Protein AF-A0A960XWM7-F1 (afdb_monomer_lite)

pLDDT: mean 87.18, std 11.31, range [31.59, 96.5]

Structure (mmCIF, N/CA/C/O backbone):
data_AF-A0A960XWM7-F1
#
_entry.id   AF-A0A960XWM7-F1
#
loop_
_atom_site.group_PDB
_atom_site.id
_atom_site.type_symbol
_atom_site.label_atom_id
_atom_site.label_alt_id
_atom_site.label_comp_id
_atom_site.label_asym_id
_atom_site.label_entity_id
_atom_site.label_seq_id
_atom_site.pdbx_PDB_ins_code
_atom_site.Cartn_x
_atom_site.Cartn_y
_atom_site.Cartn_z
_atom_site.occupancy
_atom_site.B_iso_or_equiv
_atom_site.auth_seq_id
_atom_site.auth_comp_id
_atom_site.auth_asym_id
_atom_site.auth_atom_id
_atom_site.pdbx_PDB_model_num
ATOM 1 N N . MET A 1 1 ? -19.809 30.913 70.672 1.00 42.91 1 MET A N 1
ATOM 2 C CA . MET A 1 1 ? -20.253 31.095 69.270 1.00 42.91 1 MET A CA 1
ATOM 3 C C . MET A 1 1 ? -21.473 30.212 69.044 1.00 42.91 1 MET A C 1
ATOM 5 O O . MET A 1 1 ? -21.377 29.010 69.241 1.00 42.91 1 MET A O 1
ATOM 9 N N . ASN A 1 2 ? -22.633 30.807 68.748 1.00 41.78 2 ASN A N 1
ATOM 10 C CA . ASN A 1 2 ? -23.910 30.093 68.628 1.00 41.78 2 ASN A CA 1
ATOM 11 C C . ASN A 1 2 ? -23.968 29.273 67.329 1.00 41.78 2 ASN A C 1
ATOM 13 O O . ASN A 1 2 ? -24.230 29.817 66.258 1.00 41.78 2 ASN A O 1
ATOM 17 N N . PHE A 1 3 ? -23.765 27.957 67.429 1.00 58.12 3 PHE A N 1
ATOM 18 C CA . PHE A 1 3 ? -23.853 27.015 66.304 1.00 58.12 3 PHE A CA 1
ATOM 19 C C . PHE A 1 3 ? -25.291 26.797 65.788 1.00 58.12 3 PHE A C 1
ATOM 21 O O . PHE A 1 3 ? -25.481 26.253 64.704 1.00 58.12 3 PHE A O 1
ATOM 28 N N . SER A 1 4 ? -26.312 27.273 66.510 1.00 58.97 4 SER A N 1
ATOM 29 C CA . SER A 1 4 ? -27.731 27.093 66.168 1.00 58.97 4 SER A CA 1
ATOM 30 C C . SER A 1 4 ? -28.210 27.922 64.965 1.00 58.97 4 SER A C 1
ATOM 32 O O . SER A 1 4 ? -29.167 27.527 64.303 1.00 58.97 4 SER A O 1
ATOM 34 N N . ASN A 1 5 ? -27.526 29.022 64.619 1.00 55.28 5 ASN A N 1
ATOM 35 C CA . ASN A 1 5 ? -27.867 29.856 63.454 1.00 55.28 5 ASN A CA 1
ATOM 36 C C . ASN A 1 5 ? -27.024 29.554 62.202 1.00 55.28 5 ASN A C 1
ATOM 38 O O . ASN A 1 5 ? -27.318 30.081 61.128 1.00 55.28 5 ASN A O 1
ATOM 42 N N . LEU A 1 6 ? -26.011 28.684 62.302 1.00 58.62 6 LEU A N 1
ATOM 43 C CA . LEU A 1 6 ? -25.119 28.364 61.180 1.00 58.62 6 LEU A CA 1
ATOM 44 C C . LEU A 1 6 ? -25.862 27.639 60.040 1.00 58.62 6 LEU A C 1
ATOM 46 O O . LEU A 1 6 ? -25.663 27.964 58.875 1.00 58.62 6 LEU A O 1
ATOM 50 N N . GLY A 1 7 ? -26.788 26.726 60.359 1.00 59.47 7 GLY A N 1
ATOM 51 C CA . GLY A 1 7 ? -27.566 25.966 59.362 1.00 59.47 7 GLY A CA 1
ATOM 52 C C . GLY A 1 7 ? -28.694 26.748 58.663 1.00 59.47 7 GLY A C 1
ATOM 53 O O . GLY A 1 7 ? -29.252 26.288 57.661 1.00 59.47 7 GLY A O 1
ATOM 54 N N . ARG A 1 8 ? -29.041 27.942 59.167 1.00 63.56 8 ARG A N 1
ATOM 55 C CA . ARG A 1 8 ? -30.065 28.829 58.578 1.00 63.56 8 ARG A CA 1
ATOM 56 C C . ARG A 1 8 ? -29.493 29.856 57.599 1.00 63.56 8 ARG A C 1
ATOM 58 O O . ARG A 1 8 ? -30.259 30.436 56.837 1.00 63.56 8 ARG A O 1
ATOM 65 N N . SER A 1 9 ? -28.177 30.061 57.593 1.00 78.94 9 SER A N 1
ATOM 66 C CA . SER A 1 9 ? -27.522 31.032 56.717 1.00 78.94 9 SER A CA 1
ATOM 67 C C . SER A 1 9 ? -27.374 30.490 55.292 1.00 78.94 9 SER A C 1
ATOM 69 O O . SER A 1 9 ? -26.756 29.447 55.070 1.00 78.94 9 SER A O 1
ATOM 71 N N . THR A 1 10 ? -27.904 31.221 54.309 1.00 84.00 10 THR A N 1
ATOM 72 C CA . THR A 1 10 ? -27.789 30.911 52.872 1.00 84.00 10 THR A CA 1
ATOM 73 C C . THR A 1 10 ? -26.331 30.725 52.435 1.00 84.00 10 THR A C 1
ATOM 75 O O . THR A 1 10 ? -26.041 29.852 51.620 1.00 84.00 10 THR A O 1
ATOM 78 N N . MET A 1 11 ? -25.398 31.469 53.042 1.00 86.44 11 MET A N 1
ATOM 79 C CA . MET A 1 11 ? -23.963 31.386 52.747 1.00 86.44 11 MET A CA 1
ATOM 80 C C . MET A 1 11 ? -23.371 30.009 53.086 1.00 86.44 11 MET A C 1
ATOM 82 O O . MET A 1 11 ? -22.602 29.446 52.310 1.00 86.44 11 MET A O 1
ATOM 86 N N . VAL A 1 12 ? -23.768 29.429 54.224 1.00 88.31 12 VAL A N 1
ATOM 87 C CA . VAL A 1 12 ? -23.289 28.108 54.664 1.00 88.31 12 VAL A CA 1
ATOM 88 C C . VAL A 1 12 ? -23.823 27.006 53.747 1.00 88.31 12 VAL A C 1
ATOM 90 O O . VAL A 1 12 ? -23.094 26.071 53.419 1.00 88.31 12 VAL A O 1
ATOM 93 N N . ARG A 1 13 ? -25.067 27.135 53.263 1.00 85.69 13 ARG A N 1
ATOM 94 C CA . ARG A 1 13 ? -25.632 26.201 52.274 1.00 85.69 13 ARG A CA 1
ATOM 95 C C . ARG A 1 13 ? -24.868 26.237 50.952 1.00 85.69 13 ARG A C 1
ATOM 97 O O . ARG A 1 13 ? -24.530 25.175 50.444 1.00 85.69 13 ARG A O 1
ATOM 104 N N . ILE A 1 14 ? -24.548 27.427 50.434 1.00 90.62 14 ILE A N 1
ATOM 105 C CA . ILE A 1 14 ? -23.762 27.579 49.196 1.00 90.62 14 ILE A CA 1
ATOM 106 C C . ILE A 1 14 ? -22.372 26.948 49.355 1.00 90.62 14 ILE A C 1
ATOM 108 O O . ILE A 1 14 ? -21.955 26.182 48.490 1.00 90.62 14 ILE A O 1
ATOM 112 N N . LEU A 1 15 ? -21.688 27.196 50.478 1.00 92.75 15 LEU A N 1
ATOM 113 C CA . LEU A 1 15 ? -20.384 26.583 50.763 1.00 92.75 15 LEU A CA 1
ATOM 114 C C . LEU A 1 15 ? -20.459 25.056 50.860 1.00 92.75 15 LEU A C 1
ATOM 116 O O . LEU A 1 15 ? -19.590 24.366 50.337 1.00 92.75 15 LEU A O 1
ATOM 120 N N . THR A 1 16 ? -21.510 24.524 51.486 1.00 92.69 16 THR A N 1
ATOM 121 C CA . THR A 1 16 ? -21.700 23.073 51.621 1.00 92.69 16 THR A CA 1
ATOM 122 C C . THR A 1 16 ? -21.953 22.429 50.259 1.00 92.69 16 THR A C 1
ATOM 124 O O . THR A 1 16 ? -21.369 21.395 49.953 1.00 92.69 16 THR A O 1
ATOM 127 N N . ILE A 1 17 ? -22.767 23.060 49.405 1.00 93.56 17 ILE A N 1
ATOM 128 C CA . ILE A 1 17 ? -22.999 22.600 48.030 1.00 93.56 17 ILE A CA 1
ATOM 129 C C . ILE A 1 17 ? -21.698 22.650 47.220 1.00 93.56 17 ILE A C 1
ATOM 131 O O . ILE A 1 17 ? -21.358 21.667 46.571 1.00 93.56 17 ILE A O 1
ATOM 135 N N . GLY A 1 18 ? -20.940 23.749 47.294 1.00 94.88 18 GLY A N 1
ATOM 136 C CA . GLY A 1 18 ? -19.647 23.869 46.614 1.00 94.88 18 GLY A CA 1
ATOM 137 C C . GLY A 1 18 ? -18.651 22.794 47.055 1.00 94.88 18 GLY A C 1
ATOM 138 O O . GLY A 1 18 ? -18.013 22.160 46.217 1.00 94.88 18 GLY A O 1
ATOM 139 N N . PHE A 1 19 ? -18.575 22.521 48.359 1.00 95.75 19 PHE A N 1
ATOM 140 C CA . PHE A 1 19 ? -17.751 21.442 48.901 1.00 95.75 19 PHE A CA 1
ATOM 141 C C . PHE A 1 19 ? -18.197 20.061 48.400 1.00 95.75 19 PHE A C 1
ATOM 143 O O . PHE A 1 19 ? -17.358 19.261 47.995 1.00 95.75 19 PHE A O 1
ATOM 150 N N . LEU A 1 20 ? -19.506 19.790 48.363 1.00 95.94 20 LEU A N 1
ATOM 151 C CA . LEU A 1 20 ? -20.038 18.536 47.822 1.00 95.94 20 LEU A CA 1
ATOM 152 C C . LEU A 1 20 ? -19.734 18.378 46.327 1.00 95.94 20 LEU A C 1
ATOM 154 O O . LEU A 1 20 ? -19.382 17.282 45.903 1.00 95.94 20 LEU A O 1
ATOM 158 N N . ILE A 1 21 ? -19.810 19.454 45.539 1.00 96.06 21 ILE A N 1
ATOM 159 C CA . ILE A 1 21 ? -19.439 19.435 44.115 1.00 96.06 21 ILE A CA 1
ATOM 160 C C . ILE A 1 21 ? -17.955 19.084 43.951 1.00 96.06 21 ILE A C 1
ATOM 162 O O . ILE A 1 21 ? -17.621 18.225 43.138 1.00 96.06 21 ILE A O 1
ATOM 166 N N . LEU A 1 22 ? -17.071 19.698 44.743 1.00 96.31 22 LEU A N 1
ATOM 167 C CA . LEU A 1 22 ? -15.638 19.379 44.734 1.00 96.31 22 LEU A CA 1
ATOM 168 C C . LEU A 1 22 ? -15.369 17.927 45.134 1.00 96.31 22 LEU A C 1
ATOM 170 O O . LEU A 1 22 ? -14.553 17.255 44.509 1.00 96.31 22 LEU A O 1
ATOM 174 N N . LEU A 1 23 ? -16.086 17.422 46.137 1.00 96.25 23 LEU A N 1
ATOM 175 C CA . L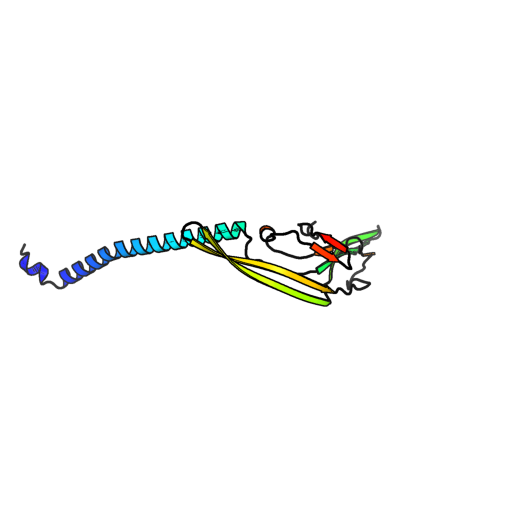EU A 1 23 ? -15.966 16.032 46.566 1.00 96.25 23 LEU A CA 1
ATOM 176 C C . LEU A 1 23 ? -16.425 15.073 45.458 1.00 96.25 23 LEU A C 1
ATOM 178 O O . LEU A 1 23 ? -15.763 14.068 45.217 1.00 96.25 23 LEU A O 1
ATOM 182 N N . LEU A 1 24 ? -17.502 15.406 44.742 1.00 96.00 24 LEU A N 1
ATOM 183 C CA . LEU A 1 24 ? -18.011 14.625 43.610 1.00 96.00 24 LEU A CA 1
ATOM 184 C C . LEU A 1 24 ? -17.134 14.710 42.351 1.00 96.00 24 LEU A C 1
ATOM 186 O O . LEU A 1 24 ? -17.186 13.800 41.527 1.00 96.00 24 LEU A O 1
ATOM 190 N N . LEU A 1 25 ? -16.299 15.740 42.198 1.00 96.38 25 LEU A N 1
ATOM 191 C CA . LEU A 1 25 ? -15.341 15.825 41.089 1.00 96.38 25 LEU A CA 1
ATOM 192 C C . LEU A 1 25 ? -14.258 14.742 41.174 1.00 96.38 25 LEU A C 1
ATOM 194 O O . LEU A 1 25 ? -13.861 14.198 40.148 1.00 96.38 25 LEU A O 1
ATOM 198 N N . ILE A 1 26 ? -13.836 14.368 42.384 1.00 96.25 26 ILE A N 1
ATOM 199 C CA . ILE A 1 26 ? -12.813 13.334 42.603 1.00 96.25 26 ILE A CA 1
ATOM 200 C C . ILE A 1 26 ? -13.196 11.990 41.945 1.00 96.25 26 ILE A C 1
ATOM 202 O O . ILE A 1 26 ? -12.434 11.511 41.102 1.00 96.25 26 ILE A O 1
ATOM 206 N N . PRO A 1 27 ? -14.349 11.357 42.255 1.00 95.88 27 PRO A N 1
ATOM 207 C CA . PRO A 1 27 ? -14.730 10.092 41.629 1.00 95.88 27 PRO A CA 1
ATOM 208 C C . PRO A 1 27 ? -14.988 10.224 40.123 1.00 95.88 27 PRO A C 1
ATOM 210 O O . PRO A 1 27 ? -14.743 9.269 39.389 1.00 95.88 27 PRO A O 1
ATOM 213 N N . VAL A 1 28 ? -15.436 11.389 39.641 1.00 96.25 28 VAL A N 1
ATOM 214 C CA . VAL A 1 28 ? -15.613 11.630 38.199 1.00 96.25 28 VAL A CA 1
ATOM 215 C C . VAL A 1 28 ? -14.273 11.571 37.468 1.00 96.25 28 VAL A C 1
ATOM 217 O O . VAL A 1 28 ? -14.181 10.910 36.434 1.00 96.25 28 VAL A O 1
ATOM 220 N N . GLU A 1 29 ? -13.230 12.196 38.014 1.00 96.50 29 GLU A N 1
ATOM 221 C CA . GLU A 1 29 ? -11.890 12.134 37.423 1.00 96.50 29 GLU A CA 1
ATOM 222 C C . GLU A 1 29 ? -11.303 10.718 37.457 1.00 96.50 29 GLU A C 1
ATOM 224 O O . GLU A 1 29 ? -10.711 10.280 36.472 1.00 96.50 29 GLU A O 1
ATOM 229 N N . PHE A 1 30 ? -11.548 9.942 38.519 1.00 96.25 30 PHE A N 1
ATOM 230 C CA . PHE A 1 30 ? -11.154 8.527 38.546 1.00 96.25 30 PHE A CA 1
ATOM 231 C C . PHE A 1 30 ? -11.817 7.708 37.432 1.00 96.25 30 PHE A C 1
ATOM 233 O O . PHE A 1 30 ? -11.150 6.916 36.762 1.00 96.25 30 PHE A O 1
ATOM 240 N N . VAL A 1 31 ? -13.118 7.906 37.199 1.00 96.44 31 VAL A N 1
ATOM 241 C CA . VAL A 1 31 ? -13.834 7.220 36.112 1.00 96.44 31 VAL A CA 1
ATOM 242 C C . VAL A 1 31 ? -13.296 7.653 34.749 1.00 96.44 31 VAL A C 1
ATOM 244 O O . VAL A 1 31 ? -13.067 6.798 33.893 1.00 96.44 31 VAL A O 1
ATOM 247 N N . ARG A 1 32 ? -13.040 8.953 34.544 1.00 95.25 32 ARG A N 1
ATOM 248 C CA . ARG A 1 32 ? -12.412 9.451 33.308 1.00 95.25 32 ARG A CA 1
ATOM 249 C C . ARG A 1 32 ? -11.043 8.812 33.080 1.00 95.25 32 ARG A C 1
ATOM 251 O O . ARG A 1 32 ? -10.794 8.335 31.977 1.00 95.25 32 ARG A O 1
ATOM 258 N N . GLY A 1 33 ? -10.204 8.740 34.113 1.00 95.69 33 GLY A N 1
ATOM 259 C CA . GLY A 1 33 ? -8.892 8.094 34.047 1.00 95.69 33 GLY A CA 1
ATOM 260 C C . GLY A 1 33 ? -8.978 6.628 33.619 1.00 95.69 33 GLY A C 1
ATOM 261 O O . GLY A 1 33 ? -8.273 6.216 32.701 1.00 95.69 33 GLY A O 1
ATOM 262 N N . LEU A 1 34 ? -9.906 5.862 34.202 1.00 94.62 34 LEU A N 1
ATOM 263 C CA . LEU A 1 34 ? -10.138 4.465 33.813 1.00 94.62 34 LEU A CA 1
ATOM 264 C C . LEU A 1 34 ? -10.614 4.325 32.362 1.00 94.62 34 LEU A C 1
ATOM 266 O O . LEU A 1 34 ? -10.213 3.388 31.672 1.00 94.62 34 LEU A O 1
ATOM 270 N N . ILE A 1 35 ? -11.472 5.230 31.886 1.00 93.81 35 ILE A N 1
ATOM 271 C CA . ILE A 1 35 ? -11.936 5.222 30.491 1.00 93.81 35 ILE A CA 1
ATOM 272 C C . ILE A 1 35 ? -10.769 5.493 29.536 1.00 93.81 35 ILE A C 1
ATOM 274 O O . ILE A 1 35 ? -10.636 4.790 28.534 1.00 93.81 35 ILE A O 1
ATOM 278 N N . ILE A 1 36 ? -9.915 6.469 29.855 1.00 94.69 36 ILE A N 1
ATOM 279 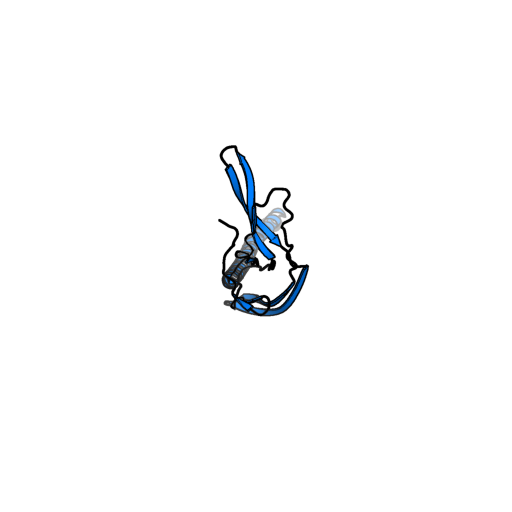C CA . ILE A 1 36 ? -8.731 6.802 29.050 1.00 94.69 36 ILE A CA 1
ATOM 280 C C . ILE A 1 36 ? -7.779 5.606 29.000 1.00 94.69 36 ILE A C 1
ATOM 282 O O . ILE A 1 36 ? -7.436 5.147 27.917 1.00 94.69 36 ILE A O 1
ATOM 286 N N . GLU A 1 37 ? -7.457 5.012 30.150 1.00 93.19 37 GLU A N 1
ATOM 287 C CA . GLU A 1 37 ? -6.583 3.837 30.217 1.00 93.19 37 GLU A CA 1
ATOM 288 C C . GLU A 1 37 ? -7.123 2.659 29.384 1.00 93.19 37 GLU A C 1
ATOM 290 O O . GLU A 1 37 ? -6.367 1.936 28.729 1.00 93.19 37 GLU A O 1
ATOM 295 N N . ARG A 1 38 ? -8.447 2.453 29.377 1.00 91.19 38 ARG A N 1
ATOM 296 C CA . ARG A 1 38 ? -9.093 1.426 28.546 1.00 91.19 38 ARG A CA 1
ATOM 297 C C . ARG A 1 38 ? -8.990 1.736 27.056 1.00 91.19 38 ARG A C 1
ATOM 299 O O . ARG A 1 38 ? -8.731 0.813 26.284 1.00 91.19 38 ARG A O 1
ATOM 306 N N . MET A 1 39 ? -9.184 2.994 26.668 1.00 90.50 39 MET A N 1
ATOM 307 C CA . MET A 1 39 ? -9.035 3.440 25.282 1.00 90.50 39 MET A CA 1
ATOM 308 C C . MET A 1 39 ? -7.592 3.242 24.802 1.00 90.50 39 MET A C 1
ATOM 310 O O . MET A 1 39 ? -7.371 2.683 23.729 1.00 90.50 39 MET A O 1
ATOM 314 N N . ASP A 1 40 ? -6.614 3.624 25.622 1.00 92.94 40 ASP A N 1
ATOM 315 C CA . ASP A 1 40 ? -5.194 3.529 25.281 1.00 92.94 40 ASP A CA 1
ATOM 316 C C . ASP A 1 40 ? -4.753 2.072 25.121 1.00 92.94 40 ASP A C 1
ATOM 318 O O . ASP A 1 40 ? -4.171 1.713 24.097 1.00 92.94 40 ASP A O 1
ATOM 322 N N . ARG A 1 41 ? -5.127 1.192 26.062 1.00 89.38 41 ARG A N 1
ATOM 323 C CA . ARG A 1 41 ? -4.843 -0.254 25.969 1.00 89.38 41 ARG A CA 1
ATOM 324 C C . ARG A 1 41 ? -5.498 -0.904 24.747 1.00 89.38 41 ARG A C 1
ATOM 326 O O . ARG A 1 41 ? -4.925 -1.824 24.156 1.00 89.38 41 ARG A O 1
ATOM 333 N N . TYR A 1 42 ? -6.702 -0.463 24.374 1.00 87.75 42 TYR A N 1
ATOM 334 C CA . TYR A 1 42 ? -7.368 -0.931 23.158 1.00 87.75 42 TYR A CA 1
ATOM 335 C C . TYR A 1 42 ? -6.590 -0.502 21.908 1.00 87.75 42 TYR A C 1
ATOM 337 O O . TYR A 1 42 ? -6.259 -1.348 21.077 1.00 87.75 42 TYR A O 1
ATOM 345 N N . ASN A 1 43 ? -6.235 0.781 21.808 1.00 88.50 43 ASN A N 1
ATOM 346 C CA . ASN A 1 43 ? -5.479 1.323 20.679 1.00 88.50 43 ASN A CA 1
ATOM 347 C C . ASN A 1 43 ? -4.096 0.673 20.544 1.00 88.50 43 ASN A C 1
ATOM 349 O O . ASN A 1 43 ? -3.690 0.324 19.436 1.00 88.50 43 ASN A O 1
ATOM 353 N N . GLU A 1 44 ? -3.399 0.448 21.659 1.00 89.12 44 GLU A N 1
ATOM 354 C CA . GLU A 1 44 ? -2.126 -0.276 21.694 1.00 89.12 44 GLU A CA 1
ATOM 355 C C . GLU A 1 44 ? -2.292 -1.707 21.168 1.00 89.12 44 GLU A C 1
ATOM 357 O O . GLU A 1 44 ? -1.535 -2.146 20.304 1.00 89.12 44 GLU A O 1
ATOM 362 N N . THR A 1 45 ? -3.338 -2.410 21.609 1.00 86.88 45 THR A N 1
ATOM 363 C CA . THR A 1 45 ? -3.632 -3.773 21.150 1.00 86.88 45 THR A CA 1
ATOM 364 C C . THR A 1 45 ? -3.920 -3.820 19.647 1.00 86.88 45 THR A C 1
ATOM 366 O O . THR A 1 45 ? -3.385 -4.681 18.946 1.00 86.88 45 THR A O 1
ATOM 369 N N . VAL A 1 46 ? -4.739 -2.897 19.132 1.00 84.56 46 VAL A N 1
ATOM 370 C CA . VAL A 1 46 ? -5.045 -2.797 17.694 1.00 84.56 46 VAL A CA 1
ATOM 371 C C . VAL A 1 46 ? -3.787 -2.471 16.892 1.00 84.56 46 VAL A C 1
ATOM 373 O O . VAL A 1 46 ? -3.527 -3.120 15.879 1.00 84.56 46 VAL A O 1
ATOM 376 N N . SER A 1 47 ? -2.984 -1.514 17.360 1.00 85.12 47 SER A N 1
ATOM 377 C CA . SER A 1 47 ? -1.718 -1.135 16.729 1.00 85.12 47 SER A CA 1
ATOM 378 C C . SER A 1 47 ? -0.741 -2.308 16.689 1.00 85.12 47 SER A C 1
ATOM 380 O O . SER A 1 47 ? -0.146 -2.586 15.649 1.00 85.12 47 SER A O 1
ATOM 382 N N . GLU A 1 48 ? -0.632 -3.075 17.774 1.00 84.62 48 GLU A N 1
ATOM 383 C CA . GLU A 1 48 ? 0.267 -4.223 17.819 1.00 84.62 48 GLU A CA 1
ATOM 384 C C . GLU A 1 48 ? -0.185 -5.338 16.867 1.00 84.62 48 GLU A C 1
ATOM 386 O O . GLU A 1 48 ? 0.644 -5.907 16.155 1.00 84.62 48 GLU A O 1
ATOM 391 N N . ILE A 1 49 ? -1.488 -5.632 16.804 1.00 83.00 49 ILE A N 1
ATOM 392 C CA . ILE A 1 49 ? -2.027 -6.606 15.845 1.00 83.00 49 ILE A CA 1
ATOM 393 C C . ILE A 1 49 ? -1.782 -6.120 14.406 1.00 83.00 49 ILE A C 1
ATOM 395 O O . ILE A 1 49 ? -1.261 -6.882 13.591 1.00 83.00 49 ILE A O 1
ATOM 399 N N . SER A 1 50 ? -2.085 -4.852 14.114 1.00 80.56 50 SER A N 1
ATOM 400 C CA . SER A 1 50 ? -1.870 -4.226 12.801 1.00 80.56 50 SER A CA 1
ATOM 401 C C . SER A 1 50 ? -0.395 -4.252 12.384 1.00 80.56 50 SER A C 1
ATOM 403 O O . SER A 1 50 ? -0.065 -4.633 11.265 1.00 80.56 50 SER A O 1
ATOM 405 N N . SER A 1 51 ? 0.531 -3.987 13.310 1.00 80.50 51 SER A N 1
ATOM 406 C CA . SER A 1 51 ? 1.975 -4.000 13.037 1.00 80.50 51 SER A CA 1
ATOM 407 C C . SER A 1 51 ? 2.508 -5.362 12.571 1.00 80.50 51 SER A C 1
ATOM 409 O O . SER A 1 51 ? 3.525 -5.420 11.875 1.00 80.50 51 SER A O 1
ATOM 411 N N . ARG A 1 52 ? 1.820 -6.453 12.943 1.00 81.44 52 ARG A N 1
ATOM 412 C CA . ARG A 1 52 ? 2.146 -7.828 12.538 1.00 81.44 52 ARG A CA 1
ATOM 413 C C . ARG A 1 52 ? 1.445 -8.256 11.249 1.00 81.44 52 ARG A C 1
ATOM 415 O O . ARG A 1 52 ? 1.956 -9.141 10.575 1.00 81.44 52 ARG A O 1
ATOM 422 N N . TRP A 1 53 ? 0.295 -7.661 10.934 1.00 78.75 53 TRP A N 1
ATOM 423 C CA . TRP A 1 53 ? -0.520 -7.985 9.754 1.00 78.75 53 TRP A CA 1
ATOM 424 C C . TRP A 1 53 ? -0.302 -7.045 8.564 1.00 78.75 53 TRP A C 1
ATOM 426 O O . TRP A 1 53 ? -0.796 -7.322 7.477 1.00 78.75 53 TRP A O 1
ATOM 436 N N . GLY A 1 54 ? 0.432 -5.954 8.766 1.00 81.88 54 GLY A N 1
ATOM 437 C CA . GLY A 1 54 ? 0.580 -4.879 7.796 1.00 81.88 54 GLY A CA 1
ATOM 438 C C . GLY A 1 54 ? -0.441 -3.767 8.034 1.00 81.88 54 GLY A C 1
ATOM 439 O O . GLY A 1 54 ? -1.576 -4.005 8.449 1.00 81.88 54 GLY A O 1
ATOM 440 N N . GLY A 1 55 ? -0.018 -2.528 7.776 1.00 82.81 55 GLY A N 1
ATOM 441 C CA . GLY A 1 55 ? -0.900 -1.361 7.850 1.00 82.81 55 GLY A CA 1
ATOM 442 C C . GLY A 1 55 ? -1.966 -1.338 6.742 1.00 82.81 55 GLY A C 1
ATOM 443 O O . GLY A 1 55 ? -2.127 -2.313 6.004 1.00 82.81 55 GLY A O 1
ATOM 444 N N . PRO A 1 56 ? -2.689 -0.216 6.579 1.00 83.69 56 PRO A N 1
ATOM 445 C CA . PRO A 1 56 ? -3.597 -0.021 5.452 1.00 83.69 56 PRO A CA 1
ATOM 446 C C . PRO A 1 56 ? -2.893 -0.283 4.115 1.00 83.69 56 PRO A C 1
ATOM 448 O O . PRO A 1 56 ? -1.845 0.297 3.832 1.00 83.69 56 PRO A O 1
ATOM 451 N N . GLN A 1 57 ? -3.477 -1.157 3.297 1.00 87.25 57 GLN A N 1
ATOM 452 C CA . GLN A 1 57 ? -2.913 -1.544 2.007 1.00 87.25 57 GLN A CA 1
ATOM 453 C C . GLN A 1 57 ? -3.604 -0.793 0.873 1.00 87.25 57 GLN A C 1
ATOM 455 O O . GLN A 1 57 ? -4.825 -0.660 0.845 1.00 87.25 57 GLN A O 1
ATOM 460 N N . THR A 1 58 ? -2.820 -0.312 -0.085 1.00 89.88 58 THR A N 1
ATOM 461 C CA . THR A 1 58 ? -3.308 0.218 -1.361 1.00 89.88 58 THR A CA 1
ATOM 462 C C . THR A 1 58 ? -2.461 -0.406 -2.453 1.00 89.88 58 THR A C 1
ATOM 464 O O . THR A 1 58 ? -1.252 -0.206 -2.472 1.00 89.88 58 THR A O 1
ATOM 467 N N . ILE A 1 59 ? -3.083 -1.184 -3.331 1.00 89.38 59 ILE A N 1
ATOM 468 C CA . ILE A 1 59 ? -2.387 -1.871 -4.419 1.00 89.38 59 ILE A CA 1
ATOM 469 C C . ILE A 1 59 ? -2.454 -0.970 -5.650 1.00 89.38 59 ILE A C 1
ATOM 471 O O . ILE A 1 59 ? -3.541 -0.548 -6.046 1.00 89.38 59 ILE A O 1
ATOM 475 N N . GLN A 1 60 ? -1.297 -0.645 -6.225 1.00 88.69 60 GLN A N 1
ATOM 476 C CA . GLN A 1 60 ? -1.185 0.189 -7.423 1.00 88.69 60 GLN A CA 1
ATOM 477 C C . GLN A 1 60 ? -0.428 -0.552 -8.528 1.00 88.69 60 GLN A C 1
ATOM 479 O O . GLN A 1 60 ? 0.577 -1.215 -8.267 1.00 88.69 60 GLN A O 1
ATOM 484 N N . GLY A 1 61 ? -0.879 -0.389 -9.771 1.00 87.38 61 GLY A N 1
ATOM 485 C CA . GLY A 1 61 ? -0.330 -1.081 -10.938 1.00 87.38 61 GLY A CA 1
ATOM 486 C C . GLY A 1 61 ? -1.173 -2.289 -11.358 1.00 87.38 61 GLY A C 1
ATOM 487 O O . GLY A 1 61 ? -2.288 -2.451 -10.874 1.00 87.38 61 GLY A O 1
ATOM 488 N N . PRO A 1 62 ? -0.676 -3.141 -12.265 1.00 92.44 62 PRO A N 1
ATOM 489 C CA . PRO A 1 62 ? 0.690 -3.204 -12.774 1.00 92.44 62 PRO A CA 1
ATOM 490 C C . PRO A 1 62 ? 1.050 -2.036 -13.700 1.00 92.44 62 PRO A C 1
ATOM 492 O O . PRO A 1 62 ? 0.200 -1.518 -14.417 1.00 92.44 62 PRO A O 1
ATOM 495 N N . VAL A 1 63 ? 2.323 -1.646 -13.702 1.00 93.44 63 VAL A N 1
ATOM 496 C CA . VAL A 1 63 ? 2.913 -0.677 -14.643 1.00 93.44 63 VAL A CA 1
ATOM 497 C C . VAL A 1 63 ? 4.191 -1.283 -15.206 1.00 93.44 63 VAL A C 1
ATOM 499 O O . VAL A 1 63 ? 4.966 -1.866 -14.452 1.00 93.44 63 VAL A O 1
ATOM 502 N N . ILE A 1 64 ? 4.446 -1.148 -16.504 1.00 93.38 64 ILE A N 1
ATOM 503 C CA . ILE A 1 64 ? 5.740 -1.542 -17.076 1.00 93.38 64 ILE A CA 1
ATOM 504 C C . ILE A 1 64 ? 6.679 -0.345 -17.010 1.00 93.38 64 ILE A C 1
ATOM 506 O O . ILE A 1 64 ? 6.348 0.723 -17.520 1.00 93.38 64 ILE A O 1
ATOM 510 N N . MET A 1 65 ? 7.857 -0.532 -16.426 1.00 93.94 65 MET A N 1
ATOM 511 C CA . MET A 1 65 ? 8.952 0.429 -16.497 1.00 93.94 65 MET A CA 1
ATOM 512 C C . MET A 1 65 ? 10.001 -0.070 -17.490 1.00 93.94 65 MET A C 1
ATOM 514 O O . MET A 1 65 ? 10.412 -1.231 -17.434 1.00 93.94 65 MET A O 1
ATOM 518 N N . VAL A 1 66 ? 10.419 0.806 -18.405 1.00 94.38 66 VAL A N 1
ATOM 519 C CA . VAL A 1 66 ? 11.456 0.528 -19.405 1.00 94.38 66 VAL A CA 1
ATOM 520 C C . VAL A 1 66 ? 12.539 1.604 -19.320 1.00 94.38 66 VAL A C 1
ATOM 522 O O . VAL A 1 66 ? 12.245 2.778 -19.573 1.00 94.38 66 VAL A O 1
ATOM 525 N N . PRO A 1 67 ? 13.791 1.235 -19.007 1.00 94.88 67 PRO A N 1
ATOM 526 C CA . PRO A 1 67 ? 14.908 2.167 -19.057 1.00 94.88 67 PRO A CA 1
ATOM 527 C C . PRO A 1 67 ? 15.230 2.585 -20.499 1.00 94.88 67 PRO A C 1
ATOM 529 O O . PRO A 1 67 ? 15.183 1.773 -21.431 1.00 94.88 67 PRO A O 1
ATOM 532 N N . PHE A 1 68 ? 15.619 3.843 -20.695 1.00 94.56 68 PHE A N 1
ATOM 533 C CA . PHE A 1 68 ? 16.127 4.346 -21.971 1.00 94.56 68 PHE A CA 1
ATOM 534 C C . PHE A 1 68 ? 17.261 5.357 -21.773 1.00 94.56 68 PHE A C 1
ATOM 536 O O . PHE A 1 68 ? 17.379 5.994 -20.731 1.00 94.56 68 PHE A O 1
ATOM 543 N N . GLN A 1 69 ? 18.113 5.500 -22.787 1.00 94.94 69 GLN A N 1
ATOM 544 C CA . GLN A 1 69 ? 19.166 6.511 -22.830 1.00 94.94 69 GLN A CA 1
ATOM 545 C C . GLN A 1 69 ? 18.707 7.717 -23.631 1.00 94.94 69 GLN A C 1
ATOM 547 O O . GLN A 1 69 ? 18.298 7.586 -24.790 1.00 94.94 69 GLN A O 1
ATOM 552 N N . ARG A 1 70 ? 18.841 8.897 -23.030 1.00 94.44 70 ARG A N 1
ATOM 553 C CA . ARG A 1 70 ? 18.585 10.181 -23.680 1.00 94.44 70 ARG A CA 1
ATOM 554 C C . ARG A 1 70 ? 19.859 10.991 -23.833 1.00 94.44 70 ARG A C 1
ATOM 556 O O . ARG A 1 70 ? 20.725 10.953 -22.963 1.00 94.44 70 ARG A O 1
ATOM 563 N N . VAL A 1 71 ? 19.939 11.772 -24.902 1.00 93.69 71 VAL A N 1
ATOM 564 C CA . VAL A 1 71 ? 21.014 12.753 -25.085 1.00 93.69 71 VAL A CA 1
ATOM 565 C C . VAL A 1 71 ? 20.767 13.956 -24.176 1.00 93.69 71 VAL A C 1
ATOM 567 O O . VAL A 1 71 ? 19.689 14.554 -24.209 1.00 93.69 71 VAL A O 1
ATOM 570 N N . THR A 1 72 ? 21.760 14.321 -23.369 1.00 90.75 72 THR A N 1
ATOM 571 C CA . THR A 1 72 ? 21.726 15.524 -22.519 1.00 90.75 72 THR A CA 1
ATOM 572 C C . THR A 1 72 ? 22.428 16.699 -23.181 1.00 90.75 72 THR A C 1
ATOM 574 O O . THR A 1 72 ? 21.910 17.814 -23.151 1.00 90.75 72 THR A O 1
ATOM 577 N N . ALA A 1 73 ? 23.576 16.453 -23.812 1.00 90.38 73 ALA A N 1
ATOM 578 C CA . ALA A 1 73 ? 24.352 17.464 -24.513 1.00 90.38 73 ALA A CA 1
ATOM 579 C C . ALA A 1 73 ? 25.123 16.856 -25.689 1.00 90.38 73 ALA A C 1
ATOM 581 O O . ALA A 1 73 ? 25.541 15.699 -25.668 1.00 90.38 73 ALA A O 1
ATOM 582 N N . ARG A 1 74 ? 25.339 17.668 -26.726 1.00 88.56 74 ARG A N 1
ATOM 583 C CA . ARG A 1 74 ? 26.274 17.368 -27.814 1.00 88.56 74 ARG A CA 1
ATOM 584 C C . ARG A 1 74 ?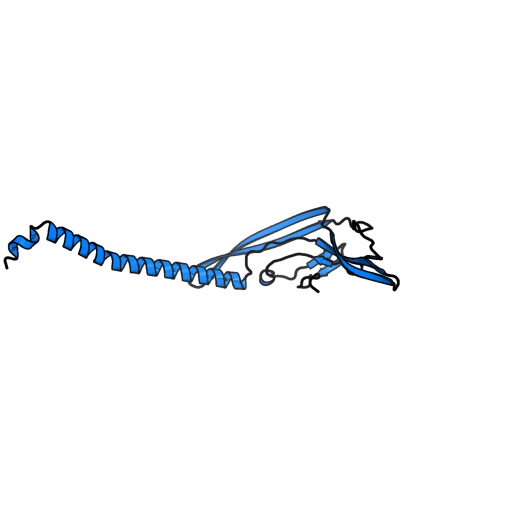 27.435 18.343 -27.701 1.00 88.56 74 ARG A C 1
ATOM 586 O O . ARG A 1 74 ? 27.252 19.541 -27.914 1.00 88.56 74 ARG A O 1
ATOM 593 N N . THR A 1 75 ? 28.605 17.838 -27.336 1.00 86.56 75 THR A N 1
ATOM 594 C CA . THR A 1 75 ? 29.834 18.627 -27.215 1.00 86.56 75 THR A CA 1
ATOM 595 C C . THR A 1 75 ? 30.748 18.346 -28.408 1.00 86.56 75 THR A C 1
ATOM 597 O O . THR A 1 75 ? 30.471 17.482 -29.242 1.00 86.56 75 THR A O 1
ATOM 600 N N . LYS A 1 76 ? 31.853 19.089 -28.524 1.00 84.12 76 LYS A N 1
ATOM 601 C CA . LYS A 1 76 ? 32.882 18.791 -29.534 1.00 84.12 76 LYS A CA 1
ATOM 602 C C . LYS A 1 76 ? 33.631 17.484 -29.235 1.00 84.12 76 LYS A C 1
ATOM 604 O O . LYS A 1 76 ? 34.218 16.921 -30.152 1.00 84.12 76 LYS A O 1
ATOM 609 N N . GLU A 1 77 ? 33.600 17.013 -27.986 1.00 81.50 77 GLU A N 1
ATOM 610 C CA . GLU A 1 77 ? 34.253 15.778 -27.539 1.00 81.50 77 GLU A CA 1
ATOM 611 C C . GLU A 1 77 ? 33.352 14.535 -27.644 1.00 81.50 77 GLU A C 1
ATOM 613 O O . GLU A 1 77 ? 33.862 13.417 -27.598 1.00 81.50 77 GLU A O 1
ATOM 618 N N . GLY A 1 78 ? 32.033 14.694 -27.815 1.00 88.06 78 GLY A N 1
ATOM 619 C CA . GLY A 1 78 ? 31.119 13.565 -27.969 1.00 88.06 78 GLY A CA 1
ATOM 620 C C . GLY A 1 78 ? 29.656 13.881 -27.663 1.00 88.06 78 GLY A C 1
ATOM 621 O O . GLY A 1 78 ? 29.224 15.033 -27.622 1.00 88.06 78 GLY A O 1
ATOM 622 N N . VAL A 1 79 ? 28.875 12.818 -27.472 1.00 89.00 79 VAL A N 1
ATOM 623 C CA . VAL A 1 79 ? 27.469 12.893 -27.058 1.00 89.00 79 VAL A CA 1
ATOM 624 C C . VAL A 1 79 ? 27.381 12.464 -25.601 1.00 89.00 79 VAL A C 1
ATOM 626 O O . VAL A 1 79 ? 27.715 11.327 -25.273 1.00 89.00 79 VAL A O 1
ATOM 629 N N . GLU A 1 80 ? 26.927 13.364 -24.736 1.00 91.81 80 GLU A N 1
ATOM 630 C CA . GLU A 1 80 ? 26.609 13.032 -23.352 1.00 91.81 80 GLU A CA 1
ATOM 631 C C . GLU A 1 80 ? 25.218 12.400 -23.288 1.00 91.81 80 GLU A C 1
ATOM 633 O O . GLU A 1 80 ? 24.259 12.905 -23.884 1.00 91.81 80 GLU A O 1
ATOM 638 N N . VAL A 1 81 ? 25.116 11.282 -22.570 1.00 93.62 81 VAL A N 1
ATOM 639 C CA . VAL A 1 81 ? 23.871 10.530 -22.402 1.00 93.62 81 VAL A CA 1
ATOM 640 C C . VAL A 1 81 ? 23.558 10.324 -20.925 1.00 93.62 81 VAL A C 1
ATOM 642 O O . VAL A 1 81 ? 24.460 10.140 -20.111 1.00 93.62 81 VAL A O 1
ATOM 645 N N . ALA A 1 82 ? 22.272 10.314 -20.591 1.00 93.56 82 ALA A N 1
ATOM 646 C CA . ALA A 1 82 ? 21.768 9.973 -19.265 1.00 93.56 82 ALA A CA 1
ATOM 647 C C . ALA A 1 82 ? 20.731 8.849 -19.359 1.00 93.56 82 ALA A C 1
ATOM 649 O O . ALA A 1 82 ? 20.035 8.726 -20.372 1.00 93.56 82 ALA A O 1
ATOM 650 N N . MET A 1 83 ? 20.633 8.043 -18.300 1.00 94.19 83 MET A N 1
ATOM 651 C CA . MET A 1 83 ? 19.569 7.051 -18.144 1.00 94.19 83 MET A CA 1
ATOM 652 C C . MET A 1 83 ? 18.296 7.741 -17.662 1.00 94.19 83 MET A C 1
ATOM 654 O O . MET A 1 83 ? 18.343 8.648 -16.831 1.00 94.19 83 MET A O 1
ATOM 658 N N . ASP A 1 84 ? 17.167 7.304 -18.194 1.00 93.88 84 ASP A N 1
ATOM 659 C CA . ASP A 1 84 ? 15.840 7.755 -17.801 1.00 93.88 84 ASP A CA 1
ATOM 660 C C . ASP A 1 84 ? 14.858 6.577 -17.895 1.00 93.88 84 ASP A C 1
ATOM 662 O O . ASP A 1 84 ? 15.196 5.511 -18.425 1.00 93.88 84 ASP A O 1
ATOM 666 N N . GLN A 1 85 ? 13.654 6.737 -17.354 1.00 93.94 85 GLN A N 1
ATOM 667 C CA . GLN A 1 85 ? 12.670 5.660 -17.241 1.00 93.94 85 GLN A CA 1
ATOM 668 C C . GLN A 1 85 ? 11.345 6.061 -17.883 1.00 93.94 85 GLN A C 1
ATOM 670 O O . GLN A 1 85 ? 10.775 7.109 -17.582 1.00 93.94 85 GLN A O 1
ATOM 675 N N . ALA A 1 86 ? 10.831 5.201 -18.759 1.00 93.50 86 ALA A N 1
ATOM 676 C CA . ALA A 1 86 ? 9.488 5.326 -19.306 1.00 93.50 86 ALA A CA 1
ATOM 677 C C . ALA A 1 86 ? 8.538 4.372 -18.580 1.00 93.50 86 ALA A C 1
ATOM 679 O O . ALA A 1 86 ? 8.877 3.214 -18.346 1.00 93.50 86 ALA A O 1
ATOM 680 N N . TYR A 1 87 ? 7.342 4.860 -18.259 1.00 93.06 87 TYR A N 1
ATOM 681 C CA . TYR A 1 87 ? 6.303 4.100 -17.573 1.00 93.06 87 TYR A CA 1
ATOM 682 C C . TYR A 1 87 ? 5.105 3.913 -18.499 1.00 93.06 87 TYR A C 1
ATOM 684 O O . TYR A 1 87 ? 4.557 4.888 -19.015 1.00 93.06 87 TYR A O 1
ATOM 692 N N . PHE A 1 88 ? 4.692 2.665 -18.693 1.00 93.5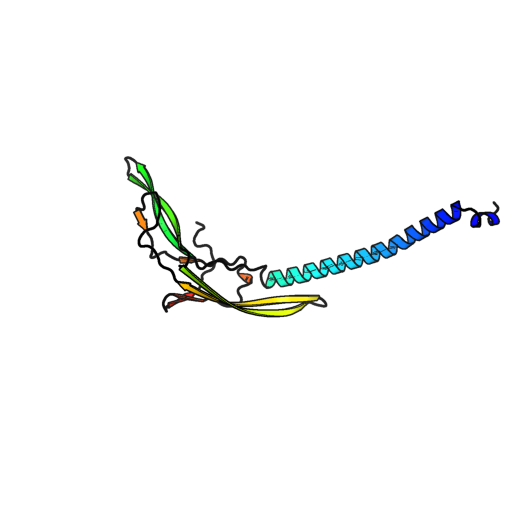0 88 PHE A N 1
ATOM 693 C CA . PHE A 1 88 ? 3.558 2.294 -19.528 1.00 93.50 88 PHE A CA 1
ATOM 694 C C . PHE A 1 88 ? 2.458 1.695 -18.667 1.00 93.50 88 PHE A C 1
ATOM 696 O O . PHE A 1 88 ? 2.670 0.713 -17.952 1.00 93.50 88 PHE A O 1
ATOM 703 N N . LEU A 1 89 ? 1.282 2.309 -18.744 1.00 93.69 89 LEU A N 1
ATOM 704 C CA . LEU A 1 89 ? 0.072 1.814 -18.108 1.00 93.69 89 LEU A CA 1
ATOM 705 C C . LEU A 1 89 ? -0.583 0.743 -18.993 1.00 93.69 89 LEU A C 1
ATOM 707 O O . LEU A 1 89 ? -0.400 0.773 -20.213 1.00 93.69 89 LEU A O 1
ATOM 711 N N . PRO A 1 90 ? -1.331 -0.196 -18.399 1.00 94.56 90 PRO A N 1
ATOM 712 C CA . PRO A 1 90 ? -2.114 -1.151 -19.165 1.00 94.56 90 PRO A CA 1
ATOM 713 C C . PRO A 1 90 ? -3.250 -0.445 -19.915 1.00 94.56 90 PRO A C 1
ATOM 715 O O . PRO A 1 90 ? -3.762 0.576 -19.452 1.00 94.56 90 PRO A O 1
ATOM 718 N N . GLU A 1 91 ? -3.650 -1.002 -21.057 1.00 94.06 91 GLU A N 1
ATOM 719 C CA . GLU A 1 91 ? -4.837 -0.544 -21.792 1.00 94.06 91 GLU A CA 1
ATOM 720 C C . GLU A 1 91 ? -6.111 -0.995 -21.082 1.00 94.06 91 GLU A C 1
ATOM 722 O O . GLU A 1 91 ? -6.985 -0.177 -20.800 1.00 94.06 91 GLU A O 1
ATOM 727 N N . ASP A 1 92 ? -6.169 -2.278 -20.718 1.00 94.31 92 ASP A N 1
ATOM 728 C CA . ASP A 1 92 ? -7.229 -2.834 -19.888 1.00 94.31 92 ASP A CA 1
ATOM 729 C C . ASP A 1 92 ? -6.666 -3.282 -18.550 1.00 94.31 92 ASP A C 1
ATOM 731 O O . ASP A 1 92 ? -5.614 -3.922 -18.479 1.00 94.31 92 ASP A O 1
ATOM 735 N N . LEU A 1 93 ? -7.404 -3.003 -17.481 1.00 94.88 93 LEU A N 1
ATOM 736 C CA . LEU A 1 93 ? -7.049 -3.436 -16.142 1.00 94.88 93 LEU A CA 1
ATOM 737 C C . LEU A 1 93 ? -8.297 -3.838 -15.367 1.00 94.88 93 LEU A C 1
ATOM 739 O O . LEU A 1 93 ? -9.196 -3.031 -15.136 1.00 94.88 93 LEU A O 1
ATOM 743 N N . ALA A 1 94 ? -8.330 -5.097 -14.952 1.00 94.88 94 ALA A N 1
ATOM 744 C CA . ALA A 1 94 ? -9.409 -5.681 -14.183 1.00 94.88 94 ALA A CA 1
ATOM 745 C C . ALA A 1 94 ? -8.875 -6.249 -12.869 1.00 94.88 94 ALA A C 1
ATOM 747 O O . ALA A 1 94 ? -7.897 -7.000 -12.837 1.00 94.88 94 ALA A O 1
ATOM 748 N N . TYR A 1 95 ? -9.578 -5.914 -11.792 1.00 94.00 95 TYR A N 1
ATOM 749 C CA . TYR A 1 95 ? -9.347 -6.442 -10.459 1.00 94.00 95 TYR A CA 1
ATOM 750 C C . TYR A 1 95 ? -10.554 -7.276 -10.054 1.00 94.00 95 TYR A C 1
ATOM 752 O O . TYR A 1 95 ? -11.696 -6.825 -10.158 1.00 94.00 95 TYR A O 1
ATOM 760 N N . SER A 1 96 ? -10.304 -8.480 -9.565 1.00 95.38 96 SER A N 1
ATOM 761 C CA . SER A 1 96 ? -11.329 -9.342 -8.983 1.00 95.38 96 SER A CA 1
ATOM 762 C C . SER A 1 96 ? -10.746 -10.018 -7.762 1.00 95.38 96 SER A C 1
ATOM 764 O O . SER A 1 96 ? -9.635 -10.533 -7.839 1.00 95.38 96 SER A O 1
ATOM 766 N N . GLY A 1 97 ? -11.467 -10.034 -6.652 1.00 94.25 97 GLY A N 1
ATOM 767 C CA . GLY A 1 97 ? -10.958 -10.651 -5.441 1.00 94.25 97 GLY A CA 1
ATOM 768 C C . GLY A 1 97 ? -12.035 -10.924 -4.409 1.00 94.25 97 GLY A C 1
ATOM 769 O O . GLY A 1 97 ? -13.140 -10.388 -4.506 1.00 94.25 97 GLY A O 1
ATOM 770 N N . ASP A 1 98 ? -11.688 -11.762 -3.438 1.00 95.50 98 ASP A N 1
ATOM 771 C CA . ASP A 1 98 ? -12.534 -12.111 -2.298 1.00 95.50 98 ASP A CA 1
ATOM 772 C C . ASP A 1 98 ? -11.969 -11.489 -1.018 1.00 95.50 98 ASP A C 1
ATOM 774 O O . ASP A 1 98 ? -10.805 -11.704 -0.669 1.00 95.50 98 ASP A O 1
ATOM 778 N N . LEU A 1 99 ? -12.791 -10.694 -0.330 1.00 93.56 99 LEU A N 1
ATOM 779 C CA . LEU A 1 99 ? -12.411 -10.011 0.903 1.00 93.56 99 LEU A CA 1
ATOM 780 C C . LEU A 1 99 ? -13.038 -10.719 2.101 1.00 93.56 99 LEU A C 1
ATOM 782 O O . LEU A 1 99 ? -14.246 -10.649 2.326 1.00 93.56 99 LEU A O 1
ATOM 786 N N . GLN A 1 100 ? -12.193 -11.331 2.922 1.00 94.00 100 GLN A N 1
ATOM 787 C CA . GLN A 1 100 ? -12.616 -12.066 4.107 1.00 94.00 100 GLN A CA 1
ATOM 788 C C . GLN A 1 100 ? -12.279 -11.296 5.378 1.00 94.00 100 GLN A C 1
ATOM 790 O O . GLN A 1 100 ? -11.128 -10.926 5.612 1.00 94.00 100 GLN A O 1
ATOM 795 N N . ALA A 1 101 ? -13.283 -11.099 6.231 1.00 92.56 101 ALA A N 1
ATOM 796 C CA . ALA A 1 101 ? -13.106 -10.531 7.560 1.00 92.56 101 ALA A CA 1
ATOM 797 C C . ALA A 1 101 ? -12.910 -11.645 8.599 1.00 92.56 101 ALA A C 1
ATOM 799 O O . ALA A 1 101 ? -13.670 -12.612 8.649 1.00 92.56 101 ALA A O 1
ATOM 800 N N . GLN A 1 102 ? -11.905 -11.500 9.459 1.00 88.38 102 GLN A N 1
ATOM 801 C CA . GLN A 1 102 ? -11.622 -12.410 10.565 1.00 88.38 102 GLN A CA 1
ATOM 802 C C . GLN A 1 102 ? -11.413 -11.619 11.850 1.00 88.38 102 GLN A C 1
ATOM 804 O O . GLN A 1 102 ? -10.520 -10.778 11.939 1.00 88.38 102 GLN A O 1
ATOM 809 N N . THR A 1 103 ? -12.182 -11.932 12.886 1.00 88.88 103 THR A N 1
ATOM 810 C CA . THR A 1 103 ? -11.956 -11.352 14.210 1.00 88.88 103 THR A CA 1
ATOM 811 C C . THR A 1 103 ? -10.803 -12.071 14.902 1.00 88.88 103 THR A C 1
ATOM 813 O O . THR A 1 103 ? -10.838 -13.287 15.108 1.00 88.88 103 THR A O 1
ATOM 816 N N . ARG A 1 104 ? -9.775 -11.321 15.300 1.00 85.38 104 ARG A N 1
ATOM 817 C CA . ARG A 1 104 ? -8.681 -11.803 16.145 1.00 85.38 104 ARG A CA 1
ATOM 818 C C . ARG A 1 104 ? -8.812 -11.226 17.539 1.00 85.38 104 ARG A C 1
ATOM 820 O O . ARG A 1 104 ? -9.108 -10.049 17.712 1.00 85.38 104 ARG A O 1
ATOM 827 N N . LYS A 1 105 ? -8.574 -12.074 18.537 1.00 82.94 105 LYS A N 1
ATOM 828 C CA . LYS A 1 105 ? -8.627 -11.685 19.944 1.00 82.94 105 LYS A CA 1
ATOM 829 C C . LYS A 1 105 ? -7.230 -11.599 20.526 1.00 82.94 105 LYS A C 1
ATOM 831 O O . LYS A 1 105 ? -6.380 -12.443 20.240 1.00 82.94 105 LYS A O 1
ATOM 836 N N . ARG A 1 106 ? -7.031 -10.623 21.403 1.00 79.19 106 ARG A N 1
ATOM 837 C CA . ARG A 1 106 ? -5.875 -10.547 22.288 1.00 79.19 106 ARG A CA 1
ATOM 838 C C . ARG A 1 106 ? -6.337 -10.131 23.679 1.00 79.19 106 ARG A C 1
ATOM 840 O O . ARG A 1 106 ? -6.768 -9.002 23.899 1.00 79.19 106 ARG A O 1
ATOM 847 N N . GLY A 1 107 ? -6.260 -11.067 24.625 1.00 83.31 107 GLY A N 1
ATOM 848 C CA . GLY A 1 107 ? -6.859 -10.890 25.946 1.00 83.31 107 GLY A CA 1
ATOM 849 C C . GLY A 1 107 ? -8.377 -10.725 25.836 1.00 83.31 107 GLY A C 1
ATOM 850 O O . GLY A 1 107 ? -9.050 -11.581 25.270 1.00 83.31 107 GLY A O 1
ATOM 851 N N . ILE A 1 108 ? -8.896 -9.612 26.357 1.00 81.06 108 ILE A N 1
ATOM 852 C CA . ILE A 1 108 ? -10.321 -9.242 26.284 1.00 81.06 108 ILE A CA 1
ATOM 853 C C . ILE A 1 108 ? -10.658 -8.351 25.078 1.00 81.06 108 ILE A C 1
ATOM 855 O O . ILE A 1 108 ? -11.811 -7.960 24.919 1.00 81.06 108 ILE A O 1
ATOM 859 N N . TYR A 1 109 ? -9.658 -7.974 24.279 1.00 82.44 109 TYR A N 1
ATOM 860 C CA . TYR A 1 109 ? -9.828 -7.065 23.151 1.00 82.44 109 TYR A CA 1
ATOM 861 C C . TYR A 1 109 ? -9.914 -7.842 21.841 1.00 82.44 109 TYR A C 1
ATOM 863 O O . TYR A 1 109 ? -9.277 -8.885 21.670 1.00 82.44 109 TYR A O 1
ATOM 871 N N . GLU A 1 110 ? -10.695 -7.310 20.908 1.00 82.56 110 GLU A N 1
ATOM 872 C CA . GLU A 1 110 ? -10.933 -7.897 19.594 1.00 82.56 110 GLU A CA 1
ATOM 873 C C . GLU A 1 110 ? -10.599 -6.879 18.500 1.00 82.56 110 GLU A C 1
ATOM 875 O O . GLU A 1 110 ? -10.905 -5.692 18.631 1.00 82.56 110 GLU A O 1
ATOM 880 N N . ALA A 1 111 ? -9.976 -7.352 17.423 1.00 84.00 111 ALA A N 1
ATOM 881 C CA . ALA A 1 111 ? -9.689 -6.582 16.220 1.00 84.00 111 ALA A CA 1
ATOM 882 C C . ALA A 1 111 ? -10.195 -7.351 14.996 1.00 84.00 111 ALA A C 1
ATOM 884 O O . ALA A 1 111 ? -10.000 -8.563 14.893 1.00 84.00 111 ALA A O 1
ATOM 885 N N . VAL A 1 112 ? -10.840 -6.652 14.063 1.00 87.06 112 VAL A N 1
ATOM 886 C CA . VAL A 1 112 ? -11.265 -7.231 12.784 1.00 87.06 112 VAL A CA 1
ATOM 887 C C . VAL A 1 112 ? -10.127 -7.068 11.789 1.00 87.06 112 VAL A C 1
ATOM 889 O O . VAL A 1 112 ? -9.687 -5.952 11.521 1.00 87.06 112 VAL A O 1
ATOM 892 N N . LEU A 1 113 ? -9.645 -8.186 11.262 1.00 87.38 113 LEU A N 1
ATOM 893 C CA . LEU A 1 113 ? -8.624 -8.230 10.226 1.00 87.38 113 LEU A CA 1
ATOM 894 C C . LEU A 1 113 ? -9.255 -8.600 8.898 1.00 87.38 113 LEU A C 1
ATOM 896 O O . LEU A 1 113 ? -10.206 -9.376 8.854 1.00 87.38 113 LEU A O 1
ATOM 900 N N . TYR A 1 114 ? -8.684 -8.078 7.822 1.00 88.56 114 TYR A N 1
ATOM 901 C CA . TYR A 1 114 ? -9.135 -8.351 6.470 1.00 88.56 114 TYR A CA 1
ATOM 902 C C . TYR A 1 114 ? -8.045 -9.098 5.712 1.00 88.56 114 TYR A C 1
ATOM 904 O O . TYR A 1 114 ? -6.867 -8.759 5.802 1.00 88.56 114 TYR A O 1
ATOM 912 N N . THR A 1 115 ? -8.431 -10.141 4.990 1.00 91.38 115 THR A N 1
ATOM 913 C CA . THR A 1 115 ? -7.567 -10.855 4.047 1.00 91.38 115 THR A CA 1
ATOM 914 C C . THR A 1 115 ? -8.212 -10.761 2.677 1.00 91.38 115 THR A C 1
ATOM 916 O O . THR A 1 115 ? -9.402 -11.035 2.548 1.00 91.38 115 THR A O 1
ATOM 919 N N . LEU A 1 116 ? -7.437 -10.339 1.685 1.00 91.94 116 LEU A N 1
ATOM 920 C CA . LEU A 1 116 ? -7.884 -10.194 0.308 1.00 91.94 116 LEU A CA 1
ATOM 921 C C . LEU A 1 116 ? -7.140 -11.212 -0.555 1.00 91.94 116 LEU A C 1
ATOM 923 O O . LEU A 1 116 ? -5.913 -11.154 -0.633 1.00 91.94 116 LEU A O 1
ATOM 927 N N . ASP A 1 117 ? -7.878 -12.105 -1.204 1.00 93.19 117 ASP A N 1
ATOM 928 C CA . ASP A 1 117 ? -7.364 -12.869 -2.342 1.00 93.19 117 ASP A CA 1
ATOM 929 C C . ASP A 1 117 ? -7.647 -12.056 -3.608 1.00 93.19 117 ASP A C 1
ATOM 931 O O . ASP A 1 117 ? -8.810 -11.829 -3.941 1.00 93.19 117 ASP A O 1
ATOM 935 N N . LEU A 1 118 ? -6.604 -11.533 -4.259 1.00 92.88 118 LEU A N 1
ATOM 936 C CA . LEU A 1 118 ? -6.725 -10.609 -5.385 1.00 92.88 118 LEU A CA 1
ATOM 937 C C . LEU A 1 118 ? -6.154 -11.218 -6.664 1.00 92.88 118 LEU A C 1
ATOM 939 O O . LEU A 1 118 ? -4.959 -11.488 -6.769 1.00 92.88 118 LEU A O 1
ATOM 943 N N . ASN A 1 119 ? -6.992 -11.298 -7.691 1.00 94.00 119 ASN A N 1
ATOM 944 C CA . ASN A 1 119 ? -6.590 -11.553 -9.061 1.00 94.00 119 ASN A CA 1
ATOM 945 C C . ASN A 1 119 ? -6.597 -10.248 -9.865 1.00 94.00 119 ASN A C 1
ATOM 947 O O . ASN A 1 119 ? -7.613 -9.551 -9.943 1.00 94.00 119 ASN A O 1
ATOM 951 N N . VAL A 1 120 ? -5.456 -9.938 -10.477 1.00 93.62 120 VAL A N 1
ATOM 952 C CA . VAL A 1 120 ? -5.283 -8.772 -11.344 1.00 93.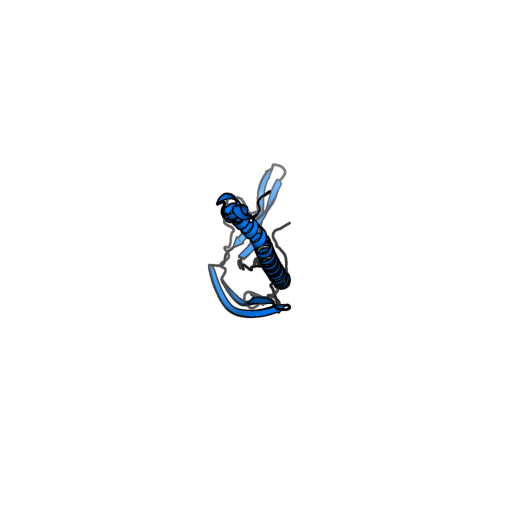62 120 VAL A CA 1
ATOM 953 C C . VAL A 1 120 ? -4.989 -9.255 -12.754 1.00 93.62 120 VAL A C 1
ATOM 955 O O . VAL A 1 120 ? -4.083 -10.064 -12.962 1.00 93.62 120 VAL A O 1
ATOM 958 N N . LYS A 1 121 ? -5.751 -8.759 -13.726 1.00 94.50 121 LYS A N 1
ATOM 959 C CA . LYS A 1 121 ? -5.541 -9.034 -15.150 1.00 94.50 121 LYS A CA 1
ATOM 960 C C . LYS A 1 121 ? -5.427 -7.723 -15.894 1.00 94.50 121 LYS A C 1
ATOM 962 O O . LYS A 1 121 ? -6.243 -6.832 -15.687 1.00 94.50 121 LYS A O 1
ATOM 967 N N . GLY A 1 122 ? -4.455 -7.633 -16.788 1.00 93.62 122 GLY A N 1
ATOM 968 C CA . GLY A 1 122 ? -4.342 -6.487 -17.670 1.00 93.62 122 GLY A CA 1
ATOM 969 C C . GLY A 1 122 ? -3.634 -6.811 -18.971 1.00 93.62 122 GLY A C 1
ATOM 970 O O . GLY A 1 122 ? -2.934 -7.821 -19.077 1.00 93.62 122 GLY A O 1
ATOM 971 N N . SER A 1 123 ? -3.857 -5.953 -19.957 1.00 94.69 123 SER A N 1
ATOM 972 C CA . SER A 1 123 ? -3.254 -6.000 -21.287 1.00 94.69 123 SER A CA 1
ATOM 973 C C . SER A 1 123 ? -2.367 -4.770 -21.475 1.00 94.69 123 SER A C 1
ATOM 975 O O . SER A 1 123 ? -2.667 -3.686 -20.978 1.00 94.69 123 SER A O 1
ATOM 977 N N . PHE A 1 124 ? -1.250 -4.929 -22.179 1.00 93.25 124 PHE A N 1
ATOM 978 C CA . PHE A 1 124 ? -0.343 -3.827 -22.487 1.00 93.25 124 PHE A CA 1
ATOM 979 C C . PHE A 1 124 ? -0.077 -3.795 -23.985 1.00 93.25 124 PHE A C 1
ATOM 981 O O . PHE A 1 124 ? 0.402 -4.781 -24.547 1.00 93.25 124 PHE A O 1
ATOM 988 N N . SER A 1 125 ? -0.304 -2.637 -24.598 1.00 90.62 125 SER A N 1
ATOM 989 C CA . SER A 1 125 ? 0.145 -2.343 -25.957 1.00 90.62 125 SER A CA 1
ATOM 990 C C . SER A 1 125 ? 1.345 -1.411 -25.877 1.00 90.62 125 SER A C 1
ATOM 992 O O . SER A 1 125 ? 1.224 -0.199 -25.699 1.00 90.62 125 SER A O 1
ATOM 994 N N . LEU A 1 126 ? 2.536 -2.002 -25.943 1.00 86.75 126 LEU A N 1
ATOM 995 C CA . LEU A 1 126 ? 3.786 -1.256 -25.865 1.00 86.75 126 LEU A CA 1
ATOM 996 C C . LEU A 1 126 ? 4.077 -0.576 -27.211 1.00 86.75 126 LEU A C 1
ATOM 998 O O . LEU A 1 126 ? 4.111 -1.257 -28.240 1.00 86.75 126 LEU A O 1
ATOM 1002 N N . PRO A 1 127 ? 4.310 0.747 -27.237 1.00 83.69 127 PRO A N 1
ATOM 1003 C CA . PRO A 1 127 ? 4.661 1.435 -28.468 1.00 83.69 127 PRO A CA 1
ATOM 1004 C C . PRO A 1 127 ? 6.079 1.058 -28.909 1.00 83.69 127 PRO A C 1
ATOM 1006 O O . PRO A 1 127 ? 6.954 0.769 -28.096 1.00 83.69 127 PRO A O 1
ATOM 1009 N N . THR A 1 128 ? 6.341 1.123 -30.215 1.00 81.31 128 THR A N 1
ATOM 1010 C CA . THR A 1 128 ? 7.681 0.862 -30.774 1.00 81.31 128 THR A CA 1
ATOM 1011 C C . THR A 1 128 ? 8.699 1.949 -30.394 1.00 81.31 128 THR A C 1
ATOM 1013 O O . THR A 1 128 ? 9.905 1.722 -30.472 1.00 81.31 128 THR A O 1
ATOM 1016 N N . SER A 1 129 ? 8.234 3.125 -29.961 1.00 84.75 129 SER A N 1
ATOM 1017 C CA . SER A 1 129 ? 9.061 4.239 -29.495 1.00 84.75 129 SER A CA 1
ATOM 1018 C C . SER A 1 129 ? 8.467 4.902 -28.251 1.00 84.75 129 SER A C 1
ATOM 1020 O O . SER A 1 129 ? 7.260 4.875 -28.018 1.00 84.75 129 SER A O 1
ATOM 1022 N N . ILE A 1 130 ? 9.330 5.518 -27.444 1.00 88.12 130 ILE A N 1
ATOM 1023 C CA . ILE A 1 130 ? 8.915 6.303 -26.278 1.00 88.12 130 ILE A CA 1
ATOM 1024 C C . ILE A 1 130 ? 8.606 7.733 -26.749 1.00 88.12 130 ILE A C 1
ATOM 1026 O O . ILE A 1 130 ? 9.452 8.329 -27.423 1.00 88.12 130 ILE A O 1
ATOM 1030 N N . PRO A 1 131 ? 7.441 8.315 -26.395 1.00 84.19 131 PRO A N 1
ATOM 1031 C CA . PRO A 1 131 ? 7.076 9.686 -26.751 1.00 84.19 131 PRO A CA 1
ATOM 1032 C C . PRO A 1 131 ? 7.861 10.701 -25.902 1.00 84.19 131 PRO A C 1
ATOM 1034 O O . PRO A 1 131 ? 7.321 11.387 -25.035 1.00 84.19 131 PRO A O 1
ATOM 1037 N N . TYR A 1 132 ? 9.165 10.787 -26.145 1.00 86.81 132 TYR A N 1
ATOM 1038 C CA . TYR A 1 132 ? 10.077 11.729 -25.510 1.00 86.81 132 TYR A CA 1
ATOM 1039 C C . TYR A 1 132 ? 10.396 12.874 -26.476 1.00 86.81 132 TYR A C 1
ATOM 1041 O O . TYR A 1 132 ? 10.620 12.652 -27.663 1.00 86.81 132 TYR A O 1
ATOM 1049 N N . ARG A 1 133 ? 10.411 14.119 -25.979 1.00 87.50 133 ARG A N 1
ATOM 1050 C CA . ARG A 1 133 ? 10.676 15.307 -26.818 1.00 87.50 133 ARG A CA 1
ATOM 1051 C C . ARG A 1 133 ? 12.133 15.421 -27.273 1.00 87.50 133 ARG A C 1
ATOM 1053 O O . ARG A 1 133 ? 12.394 16.107 -28.254 1.00 87.50 133 ARG A O 1
ATOM 1060 N N . GLY A 1 134 ? 13.066 14.834 -26.527 1.00 87.62 134 GLY A N 1
ATOM 1061 C CA . GLY A 1 134 ? 14.487 14.852 -26.859 1.00 87.62 134 GLY A CA 1
ATOM 1062 C C . GLY A 1 134 ? 14.913 13.633 -27.670 1.00 87.62 134 GLY A C 1
ATOM 1063 O O . GLY A 1 134 ? 14.103 12.806 -28.081 1.00 87.62 134 GLY A O 1
ATOM 1064 N N . GLU A 1 135 ? 16.216 13.511 -27.879 1.00 91.62 135 GLU A N 1
ATOM 1065 C CA . GLU A 1 135 ? 16.788 12.396 -28.622 1.00 91.62 135 GLU A CA 1
ATOM 1066 C C . GLU A 1 135 ? 17.011 11.185 -27.710 1.00 91.62 135 GLU A C 1
ATOM 1068 O O . GLU A 1 135 ? 17.650 11.298 -26.660 1.00 91.62 135 GLU A O 1
ATOM 1073 N N . ILE A 1 136 ? 16.500 10.029 -28.136 1.00 92.56 136 ILE A N 1
ATOM 1074 C CA . ILE A 1 136 ? 16.742 8.728 -27.508 1.00 92.56 136 ILE A CA 1
ATOM 1075 C C . ILE A 1 136 ? 17.793 7.990 -28.328 1.00 92.56 136 ILE A C 1
ATOM 1077 O O . ILE A 1 136 ? 17.615 7.797 -29.530 1.00 92.56 136 ILE A O 1
ATOM 1081 N N . THR A 1 137 ? 18.862 7.537 -27.680 1.00 92.25 137 THR A N 1
ATOM 1082 C CA . THR A 1 137 ? 19.912 6.747 -28.341 1.00 92.25 137 THR A CA 1
ATOM 1083 C C . THR A 1 137 ? 19.648 5.248 -28.253 1.00 92.25 137 THR A C 1
ATOM 1085 O O . THR A 1 137 ? 19.982 4.512 -29.181 1.00 92.25 137 THR A O 1
ATOM 1088 N N . ARG A 1 138 ? 19.046 4.776 -27.153 1.00 91.94 138 ARG A N 1
ATOM 1089 C CA . ARG A 1 138 ? 18.761 3.353 -26.932 1.00 91.94 138 ARG A CA 1
ATOM 1090 C C . ARG A 1 138 ? 17.591 3.144 -25.976 1.00 91.94 138 ARG A C 1
ATOM 1092 O O . ARG A 1 138 ? 17.482 3.843 -24.976 1.00 91.94 138 ARG A O 1
ATOM 1099 N N . ILE A 1 139 ? 16.766 2.138 -26.259 1.00 93.38 139 ILE A N 1
ATOM 1100 C CA . ILE A 1 139 ? 15.704 1.641 -25.371 1.00 93.38 139 ILE A CA 1
ATOM 1101 C C . ILE A 1 139 ? 16.087 0.226 -24.922 1.00 93.38 139 ILE A C 1
ATOM 1103 O O . ILE A 1 139 ? 16.469 -0.594 -25.761 1.00 93.38 139 ILE A O 1
ATOM 1107 N N . PHE A 1 140 ? 16.001 -0.060 -23.623 1.00 93.81 140 PHE A N 1
ATOM 1108 C CA . PHE A 1 140 ? 16.407 -1.342 -23.033 1.00 93.81 140 PHE A CA 1
ATOM 1109 C C . PHE A 1 140 ? 15.189 -2.221 -22.730 1.00 93.81 140 PHE A C 1
ATOM 1111 O O . PHE A 1 140 ? 14.819 -2.431 -21.577 1.00 93.81 140 PHE A O 1
ATOM 1118 N N . TRP A 1 141 ? 14.543 -2.743 -23.777 1.00 91.25 141 TRP A N 1
ATOM 1119 C CA . TRP A 1 141 ? 13.386 -3.641 -23.637 1.00 91.25 141 TRP A CA 1
ATOM 1120 C C . TRP A 1 141 ? 13.710 -4.939 -22.887 1.00 91.25 141 TRP A C 1
ATOM 1122 O O . TRP A 1 141 ? 12.851 -5.493 -22.208 1.00 91.25 141 TRP A O 1
ATOM 1132 N N . ASP A 1 142 ? 14.954 -5.404 -22.983 1.00 91.69 142 ASP A N 1
ATOM 1133 C CA . ASP A 1 142 ? 15.486 -6.559 -22.257 1.00 91.69 142 ASP A CA 1
ATOM 1134 C C . ASP A 1 142 ? 15.594 -6.326 -20.742 1.00 91.69 142 ASP A C 1
ATOM 1136 O O . ASP A 1 142 ? 15.688 -7.286 -19.980 1.00 91.69 142 ASP A O 1
ATOM 1140 N N . GLN A 1 143 ? 15.542 -5.064 -20.309 1.00 92.75 143 GLN A N 1
ATOM 1141 C CA . GLN A 1 143 ? 15.581 -4.645 -18.905 1.00 92.75 143 GLN A CA 1
ATOM 1142 C C . GLN A 1 143 ? 14.224 -4.115 -18.422 1.00 92.75 143 GLN A C 1
ATOM 1144 O O . GLN A 1 143 ? 14.138 -3.508 -17.356 1.00 92.75 143 GLN A O 1
ATOM 1149 N N . ALA A 1 144 ? 13.161 -4.320 -19.204 1.00 91.81 144 ALA A N 1
ATOM 1150 C CA . ALA A 1 144 ? 11.818 -3.935 -18.809 1.00 91.81 144 ALA A CA 1
ATOM 1151 C C . ALA A 1 144 ? 11.350 -4.752 -17.598 1.00 91.81 144 ALA A C 1
ATOM 1153 O O . ALA A 1 144 ? 11.527 -5.972 -17.539 1.00 91.81 144 ALA A O 1
ATOM 1154 N N . VAL A 1 145 ? 10.700 -4.081 -16.650 1.00 92.38 145 VAL A N 1
ATOM 1155 C CA . VAL A 1 145 ? 10.173 -4.707 -15.433 1.00 92.38 145 VAL A CA 1
ATOM 1156 C C . VAL A 1 145 ? 8.717 -4.327 -15.214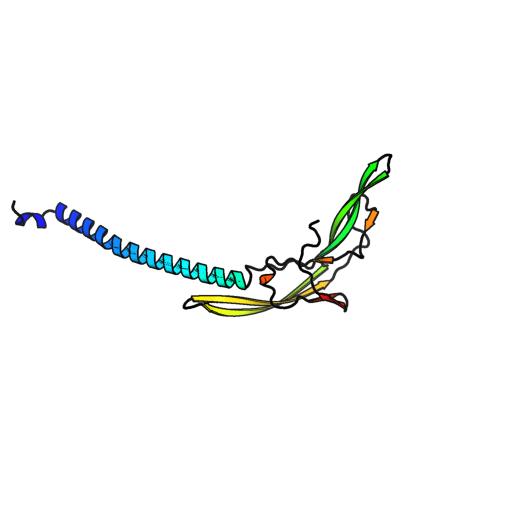 1.00 92.38 145 VAL A C 1
ATOM 1158 O O . VAL A 1 145 ? 8.296 -3.210 -15.513 1.00 92.38 145 VAL A O 1
ATOM 1161 N N . VAL A 1 146 ? 7.942 -5.261 -14.666 1.00 91.94 146 VAL A N 1
ATOM 1162 C CA . VAL A 1 146 ? 6.574 -4.998 -14.212 1.00 91.94 146 VAL A CA 1
ATOM 1163 C C . VAL A 1 146 ? 6.627 -4.588 -12.747 1.00 91.94 146 VAL A C 1
ATOM 1165 O O . VAL A 1 146 ? 7.108 -5.336 -11.898 1.00 91.94 146 VAL A O 1
ATOM 1168 N N . LEU A 1 147 ? 6.123 -3.395 -12.460 1.00 92.12 147 LEU A N 1
ATOM 1169 C CA . LEU A 1 147 ? 6.050 -2.816 -11.130 1.00 92.12 147 LEU A CA 1
ATOM 1170 C C . LEU A 1 147 ? 4.628 -2.925 -10.589 1.00 92.12 147 LEU A C 1
ATOM 1172 O O . LEU A 1 147 ? 3.657 -2.569 -11.261 1.00 92.12 147 LEU A O 1
ATOM 1176 N N . VAL A 1 148 ? 4.527 -3.374 -9.343 1.00 91.25 148 VAL A N 1
ATOM 1177 C CA . VAL A 1 148 ? 3.311 -3.321 -8.531 1.00 91.25 148 VAL A CA 1
ATOM 1178 C C . VAL A 1 148 ? 3.707 -2.696 -7.203 1.00 91.25 148 VAL A C 1
ATOM 1180 O O . VAL A 1 148 ? 4.630 -3.173 -6.542 1.00 91.25 148 VAL A O 1
ATOM 1183 N N . ALA A 1 149 ? 3.040 -1.612 -6.827 1.00 89.38 149 ALA A N 1
ATOM 1184 C CA . ALA A 1 149 ? 3.317 -0.919 -5.580 1.00 89.38 149 ALA A CA 1
ATOM 1185 C C . ALA A 1 149 ? 2.353 -1.392 -4.489 1.00 89.38 149 ALA A C 1
ATOM 1187 O O . ALA A 1 149 ? 1.130 -1.351 -4.643 1.00 89.38 149 ALA A O 1
ATOM 1188 N N . ILE A 1 150 ? 2.946 -1.841 -3.383 1.00 89.12 150 ILE A N 1
ATOM 1189 C CA . ILE A 1 150 ? 2.277 -2.256 -2.151 1.00 89.12 150 ILE A CA 1
ATOM 1190 C C . ILE A 1 150 ? 3.012 -1.543 -1.007 1.00 89.12 150 ILE A C 1
ATOM 1192 O O . ILE A 1 150 ? 4.237 -1.658 -0.928 1.00 89.12 150 ILE A O 1
ATOM 1196 N N . PRO A 1 151 ? 2.316 -0.784 -0.143 1.00 86.50 151 PRO A N 1
ATOM 1197 C CA . PRO A 1 151 ? 2.960 0.102 0.827 1.00 86.50 151 PRO A CA 1
ATOM 1198 C C . PRO A 1 151 ? 3.695 -0.645 1.942 1.00 86.50 151 PRO A C 1
ATOM 1200 O O . PRO A 1 151 ? 4.667 -0.125 2.483 1.00 86.50 151 PRO A O 1
ATOM 1203 N N . ASP A 1 152 ? 3.242 -1.847 2.304 1.00 86.38 152 ASP A N 1
ATOM 1204 C CA . ASP A 1 152 ? 3.851 -2.638 3.369 1.00 86.38 152 ASP A CA 1
ATOM 1205 C C . ASP A 1 152 ? 3.810 -4.126 3.020 1.00 86.38 152 ASP A C 1
ATOM 1207 O O . ASP A 1 152 ? 2.768 -4.782 3.071 1.00 86.38 152 ASP A O 1
ATOM 1211 N N . THR A 1 153 ? 4.980 -4.664 2.683 1.00 85.38 153 THR A N 1
ATOM 1212 C CA . THR A 1 153 ? 5.152 -6.053 2.250 1.00 85.38 153 THR A CA 1
ATOM 1213 C C . THR A 1 153 ? 4.859 -7.071 3.348 1.00 85.38 153 THR A C 1
ATOM 1215 O O . THR A 1 153 ? 4.617 -8.231 3.027 1.00 85.38 153 THR A O 1
ATOM 1218 N N . ARG A 1 154 ? 4.797 -6.667 4.627 1.00 85.25 154 ARG A N 1
ATOM 1219 C CA . ARG A 1 154 ? 4.394 -7.564 5.729 1.00 85.25 154 ARG A CA 1
ATOM 1220 C C . ARG A 1 154 ? 2.949 -8.044 5.600 1.00 85.25 154 ARG A C 1
ATOM 1222 O O . ARG A 1 154 ? 2.615 -9.081 6.161 1.00 85.25 154 ARG A O 1
ATOM 1229 N N . GLY A 1 155 ? 2.106 -7.305 4.873 1.00 84.69 155 GLY A N 1
ATOM 1230 C CA . GLY A 1 155 ? 0.726 -7.705 4.590 1.00 84.69 155 GLY A CA 1
ATOM 1231 C C . GLY A 1 155 ? 0.590 -8.779 3.508 1.00 84.69 155 GLY A C 1
ATOM 1232 O O . GLY A 1 155 ? -0.501 -9.311 3.310 1.00 84.69 155 GLY A O 1
ATOM 1233 N N . ILE A 1 156 ? 1.677 -9.118 2.810 1.00 88.56 156 ILE A N 1
ATOM 1234 C CA . ILE A 1 156 ? 1.691 -10.170 1.794 1.00 88.56 156 ILE A CA 1
ATOM 1235 C C . ILE A 1 156 ? 1.862 -11.513 2.507 1.00 88.56 156 ILE A C 1
ATOM 1237 O O . ILE A 1 156 ? 2.917 -11.805 3.067 1.00 88.56 156 ILE A O 1
ATOM 1241 N N . LYS A 1 157 ? 0.805 -12.327 2.503 1.00 83.25 157 LYS A N 1
ATOM 1242 C CA . LYS A 1 157 ? 0.786 -13.616 3.204 1.00 83.25 157 LYS A CA 1
ATOM 1243 C C . LYS A 1 157 ? 1.441 -14.743 2.401 1.00 83.25 157 LYS A C 1
ATOM 1245 O O . LYS A 1 157 ? 2.168 -15.550 2.971 1.00 83.25 157 LYS A O 1
ATOM 1250 N N . ASP A 1 158 ? 1.167 -14.779 1.101 1.00 84.38 158 ASP A N 1
ATOM 1251 C CA . ASP A 1 158 ? 1.592 -15.833 0.183 1.00 84.38 158 ASP A CA 1
ATOM 1252 C C . ASP A 1 158 ? 2.477 -15.255 -0.930 1.00 84.38 158 ASP A C 1
ATOM 1254 O O . ASP A 1 158 ? 2.512 -14.044 -1.159 1.00 84.38 158 ASP A O 1
ATOM 1258 N N . GLN A 1 159 ? 3.221 -16.117 -1.626 1.00 82.62 159 GLN A N 1
ATOM 1259 C CA . GLN A 1 159 ? 4.106 -15.682 -2.702 1.00 82.62 159 GLN A CA 1
ATOM 1260 C C . GLN A 1 159 ? 3.302 -15.040 -3.840 1.00 82.62 159 GLN A C 1
ATOM 1262 O O . GLN A 1 159 ? 2.426 -15.667 -4.430 1.00 82.62 159 GLN A O 1
ATOM 1267 N N . LEU A 1 160 ? 3.641 -13.796 -4.186 1.00 87.44 160 LEU A N 1
ATOM 1268 C CA . LEU A 1 160 ? 3.069 -13.131 -5.351 1.00 87.44 160 LEU A CA 1
ATOM 1269 C C . LEU A 1 160 ? 3.655 -13.744 -6.627 1.00 87.44 160 LEU A C 1
ATOM 1271 O O . LEU A 1 160 ? 4.866 -13.679 -6.869 1.00 87.44 160 LEU A O 1
ATOM 1275 N N . ALA A 1 161 ? 2.778 -14.301 -7.455 1.00 88.88 161 ALA A N 1
ATOM 1276 C CA . ALA A 1 161 ? 3.106 -14.831 -8.768 1.00 88.88 161 ALA A CA 1
ATOM 1277 C C . ALA A 1 161 ? 2.366 -14.049 -9.856 1.00 88.88 161 ALA A C 1
ATOM 1279 O O . ALA A 1 161 ? 1.233 -13.600 -9.676 1.00 88.88 161 ALA A O 1
ATOM 1280 N N . MET A 1 162 ? 3.019 -13.895 -11.000 1.00 92.06 162 MET A N 1
ATOM 1281 C CA . MET A 1 162 ? 2.459 -13.300 -12.204 1.00 92.06 162 MET A CA 1
ATOM 1282 C C . MET A 1 162 ? 2.610 -14.284 -13.353 1.00 92.06 162 MET A C 1
ATOM 1284 O O . MET A 1 162 ? 3.686 -14.833 -13.573 1.00 92.06 162 MET A O 1
ATOM 1288 N N . ASN A 1 163 ? 1.551 -14.454 -14.134 1.00 93.88 163 ASN A N 1
ATOM 1289 C CA . ASN A 1 163 ? 1.641 -15.107 -15.429 1.00 93.88 163 ASN A CA 1
ATOM 1290 C C . ASN A 1 163 ? 1.770 -14.031 -16.513 1.00 93.88 163 ASN A C 1
ATOM 1292 O O . ASN A 1 163 ? 0.846 -13.245 -16.717 1.00 93.88 163 ASN A O 1
ATOM 1296 N N . TRP A 1 164 ? 2.916 -13.992 -17.190 1.00 91.81 164 TRP A N 1
ATOM 1297 C CA . TRP A 1 164 ? 3.166 -13.089 -18.307 1.00 91.81 164 TRP A CA 1
ATOM 1298 C C . TRP A 1 164 ? 3.208 -13.882 -19.609 1.00 91.81 164 TRP A C 1
ATOM 1300 O O . TRP A 1 164 ? 4.165 -14.617 -19.858 1.00 91.81 164 TRP A O 1
ATOM 1310 N N . ASN A 1 165 ? 2.174 -13.750 -20.443 1.00 91.06 165 ASN A N 1
ATOM 1311 C CA . ASN A 1 165 ? 2.063 -14.456 -21.726 1.00 91.06 165 ASN A CA 1
ATOM 1312 C C . ASN A 1 165 ? 2.331 -15.975 -21.622 1.00 91.06 165 ASN A C 1
ATOM 1314 O O . ASN A 1 165 ? 3.022 -16.553 -22.458 1.00 91.06 165 ASN A O 1
ATOM 1318 N N . GLY A 1 166 ? 1.810 -16.625 -20.576 1.00 91.81 166 GLY A N 1
ATOM 1319 C CA . GLY A 1 166 ? 1.973 -18.061 -20.325 1.00 91.81 166 GLY A CA 1
ATOM 1320 C C . GLY A 1 166 ? 3.202 -18.434 -19.492 1.00 91.81 166 GLY A C 1
ATOM 1321 O O . GLY A 1 166 ? 3.313 -19.586 -19.080 1.00 91.81 166 GLY A O 1
ATOM 1322 N N . VAL A 1 167 ? 4.102 -17.488 -19.208 1.00 92.88 167 VAL A N 1
ATOM 1323 C CA . VAL A 1 167 ? 5.312 -17.722 -18.409 1.00 92.88 167 VAL A CA 1
ATOM 1324 C C . VAL A 1 167 ? 5.100 -17.216 -16.990 1.00 92.88 167 VAL A C 1
ATOM 1326 O O . VAL A 1 167 ? 4.862 -16.029 -16.770 1.00 92.88 167 VAL A O 1
ATOM 1329 N N . GLU A 1 168 ? 5.221 -18.109 -16.016 1.00 92.81 168 GLU A N 1
ATOM 1330 C CA . GLU A 1 168 ? 5.144 -17.744 -14.606 1.00 92.81 168 GLU A CA 1
ATOM 1331 C C . GLU A 1 168 ? 6.426 -17.036 -14.147 1.00 92.81 168 GLU A C 1
ATOM 1333 O O . GLU A 1 168 ? 7.549 -17.453 -14.450 1.00 92.81 168 GLU A O 1
ATOM 1338 N N . ARG A 1 169 ? 6.255 -15.928 -13.429 1.00 90.38 169 ARG A N 1
ATOM 1339 C CA . ARG A 1 169 ? 7.317 -15.103 -12.856 1.00 90.38 169 ARG A CA 1
ATOM 1340 C C . ARG A 1 169 ? 6.942 -14.744 -11.424 1.00 90.38 169 ARG A C 1
ATOM 1342 O O . ARG A 1 169 ? 5.792 -14.419 -11.143 1.00 90.38 169 ARG A O 1
ATOM 1349 N N . SER A 1 170 ? 7.916 -14.764 -10.525 1.00 88.12 170 SER A N 1
ATOM 1350 C CA . SER A 1 170 ? 7.736 -14.266 -9.161 1.00 88.12 170 SER A CA 1
ATOM 1351 C C . SER A 1 170 ? 8.122 -12.797 -9.074 1.00 88.12 170 SER A C 1
ATOM 1353 O O . SER A 1 170 ? 9.038 -12.348 -9.767 1.00 88.12 170 SER A O 1
ATOM 1355 N N . PHE A 1 171 ? 7.456 -12.062 -8.189 1.00 87.25 171 PHE A N 1
ATOM 1356 C CA . PHE A 1 171 ? 7.884 -10.711 -7.848 1.00 87.25 171 PHE A CA 1
ATOM 1357 C C . PHE A 1 171 ? 9.118 -10.747 -6.947 1.00 87.25 171 PHE A C 1
ATOM 1359 O O . PHE A 1 171 ? 9.241 -11.602 -6.067 1.00 87.25 171 PHE A O 1
ATOM 1366 N N . LEU A 1 172 ? 10.017 -9.790 -7.159 1.00 84.38 172 LEU A N 1
ATOM 1367 C CA . LEU A 1 172 ? 11.126 -9.514 -6.256 1.00 84.38 172 LEU A CA 1
ATOM 1368 C C . LEU A 1 172 ? 10.785 -8.268 -5.430 1.00 84.38 172 LEU A C 1
ATOM 1370 O O . LEU A 1 172 ? 10.238 -7.312 -5.985 1.00 84.38 172 LEU A O 1
ATOM 1374 N N . PRO A 1 173 ? 11.082 -8.254 -4.121 1.00 81.00 173 PRO A N 1
ATOM 1375 C CA . PRO A 1 173 ? 10.918 -7.051 -3.321 1.00 81.00 173 PRO A CA 1
ATOM 1376 C C . PRO A 1 173 ? 11.933 -5.986 -3.754 1.00 81.00 173 PRO A C 1
ATOM 1378 O O . PRO A 1 173 ? 13.103 -6.292 -3.978 1.00 81.00 173 PRO A O 1
ATOM 1381 N N . GLY A 1 174 ? 11.491 -4.731 -3.823 1.00 72.62 174 GLY A N 1
ATOM 1382 C CA . GLY A 1 174 ? 12.341 -3.581 -4.126 1.00 72.62 174 GLY A CA 1
ATOM 1383 C C . GLY A 1 174 ? 11.717 -2.628 -5.140 1.00 72.62 174 GLY A C 1
ATOM 1384 O O . GLY A 1 174 ? 10.764 -2.959 -5.843 1.00 72.62 174 GLY A O 1
ATOM 1385 N N . THR A 1 175 ? 12.263 -1.420 -5.207 1.00 60.03 175 THR A N 1
ATOM 1386 C CA . THR A 1 175 ? 11.946 -0.434 -6.239 1.00 60.03 175 THR A CA 1
ATOM 1387 C C . THR A 1 175 ? 13.013 -0.522 -7.318 1.00 60.03 175 THR A C 1
ATOM 1389 O O . THR A 1 175 ? 14.151 -0.132 -7.088 1.00 60.03 175 THR A O 1
ATOM 1392 N N . ALA A 1 176 ? 12.664 -0.983 -8.520 1.00 54.78 176 ALA A N 1
ATOM 1393 C CA . ALA A 1 176 ? 13.598 -1.026 -9.655 1.00 54.78 176 ALA A CA 1
ATOM 1394 C C . ALA A 1 176 ? 14.003 0.374 -10.191 1.00 54.78 176 ALA A C 1
ATOM 1396 O O . ALA A 1 176 ? 14.521 0.485 -11.296 1.00 54.78 176 ALA A O 1
ATOM 1397 N N . GLY A 1 177 ? 13.723 1.452 -9.449 1.00 48.16 177 GLY A N 1
ATOM 1398 C CA . GLY A 1 177 ? 13.920 2.842 -9.869 1.00 48.16 177 GLY A CA 1
ATOM 1399 C C . GLY A 1 177 ? 14.527 3.759 -8.811 1.00 48.16 177 GLY A C 1
ATOM 1400 O O . GLY A 1 177 ? 14.322 4.964 -8.880 1.00 48.16 177 GLY A O 1
ATOM 1401 N N . SER A 1 178 ? 15.250 3.213 -7.831 1.00 36.59 178 SER A N 1
ATOM 1402 C CA . SER A 1 178 ? 16.065 4.011 -6.908 1.00 36.59 178 SER A CA 1
ATOM 1403 C C . SER A 1 178 ? 17.517 3.531 -6.922 1.00 36.59 178 SER A C 1
ATOM 1405 O O . SER A 1 178 ? 17.971 2.900 -5.969 1.00 36.59 178 SER A O 1
ATOM 1407 N N . GLU A 1 179 ? 18.216 3.821 -8.014 1.00 31.59 179 GLU A N 1
ATOM 1408 C CA . GLU A 1 179 ? 19.671 4.014 -8.036 1.00 31.59 179 GLU A CA 1
ATOM 1409 C C . GLU A 1 179 ? 19.978 5.322 -8.768 1.00 31.59 179 GLU A C 1
ATOM 1411 O O . GLU A 1 179 ? 19.301 5.590 -9.790 1.00 31.59 179 GLU A O 1
#

Radius of gyration: 32.94 Å; chains: 1; bounding box: 64×49×100 Å

Foldseek 3Di:
DDPPCLVVDPVNVVVVVVVVVVVVVVVVVVVVVVVVVVVVVQVVVQVVVCVQQDHDKDKDDFKKKWKFKFFPDQDPVGTDIDIDIDIFGFPDKDKDWDKDWDWDDDDPHIDIDIDIDIDMDTHTDDDPDDPDPGDTPDIPPVPMDTDMDIPTCSNPDDWDWDQDPNDIDTDDDDDPPDD

Secondary structure (DSSP, 8-state):
--GGGGGG-HHHHHHHHHHHHHHHHHHHHHHHHHHHHHHHHHHHHHHHHHHHH-S----EEEEEEEEEEEEEEE-SS-EEEEEEEEEE--SEEEEEEEEEEEEEEETTEEEEEEEEEEEEEEE----SS---SS-EEEE-GGG-EEEEE-S-GGG--S--EEEETTEEEEPPSS-TT--

Sequence (179 aa):
MNFSNLGRSTMVRILTIGFLILLLLIPVEFVRGLIIERMDRYNETVSEISSRWGGPQTIQGPVIMVPFQRVTARTKEGVEVAMDQAYFLPEDLAYSGDLQAQTRKRGIYEAVLYTLDLNVKGSFSLPTSIPYRGEITRIFWDQAVVLVAIPDTRGIKDQLAMNWNGVERSFLPGTAGSE